Protein AF-A0A379WJ55-F1 (afdb_monomer)

Solvent-accessible surface area (backbone atoms only — not comparable to full-atom values): 4793 Å² total; per-residue (Å²): 120,90,86,47,84,89,51,63,93,69,55,66,43,42,78,46,75,40,31,47,33,97,89,52,54,49,68,59,55,53,71,57,48,50,78,90,52,93,72,50,48,74,49,79,55,94,77,20,41,33,39,35,37,52,69,37,52,82,88,46,40,68,69,60,47,45,72,27,31,84,84,49,86,62,76,52,47,97

pLDDT: mean 72.76, std 9.75, range [52.56, 85.31]

InterPro domains:
  IPR017745 Cellulose biosynthesis pro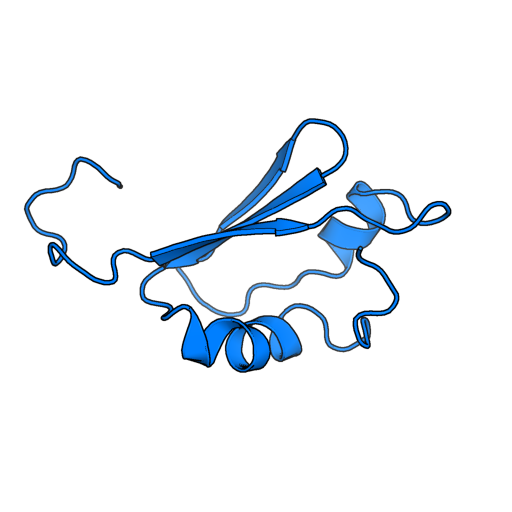tein BcsE [PF10995] (1-74)

Secondary structure (DSSP, 8-state):
-TT-TTS-SS-SEEEEEEPBPTTS-HHHHHHH----STT-EEEEETTEEEEEEET--GGGHHHHHHHH-TT--STTB-

Structure (mmCIF, N/CA/C/O backbone):
data_AF-A0A379WJ55-F1
#
_entry.id   AF-A0A379WJ55-F1
#
loop_
_atom_site.group_PDB
_atom_site.id
_atom_site.type_symbol
_atom_site.label_atom_id
_atom_site.label_alt_id
_atom_site.label_comp_id
_atom_site.label_asym_id
_atom_site.label_entity_id
_atom_site.label_seq_id
_atom_site.pdbx_PDB_ins_code
_atom_site.Cartn_x
_atom_site.Cartn_y
_atom_site.Cartn_z
_atom_site.occupancy
_atom_site.B_iso_or_equiv
_atom_site.auth_seq_id
_atom_site.auth_comp_id
_atom_site.auth_asym_id
_atom_site.auth_atom_id
_atom_site.pdbx_PDB_model_num
ATOM 1 N N . MET A 1 1 ? 0.154 8.460 -16.325 1.00 54.16 1 MET A N 1
ATOM 2 C CA . MET A 1 1 ? 1.244 7.583 -15.828 1.00 54.16 1 MET A CA 1
ATOM 3 C C . MET A 1 1 ? 1.282 6.241 -16.565 1.00 54.16 1 MET A C 1
ATOM 5 O O . MET A 1 1 ? 2.342 5.879 -17.048 1.00 54.16 1 MET A O 1
ATOM 9 N N . MET A 1 2 ? 0.154 5.540 -16.757 1.00 55.81 2 MET A N 1
ATOM 10 C CA . MET A 1 2 ? 0.119 4.276 -17.527 1.00 55.81 2 MET A CA 1
ATOM 11 C C . MET A 1 2 ? 0.384 4.439 -19.037 1.00 55.81 2 MET A C 1
ATOM 13 O O . MET A 1 2 ? 0.993 3.567 -19.651 1.00 55.81 2 MET A O 1
ATOM 17 N N . SER A 1 3 ? 0.007 5.583 -19.605 1.00 58.25 3 SER A N 1
ATOM 18 C CA . SER A 1 3 ? 0.142 5.942 -21.024 1.00 58.25 3 SER A CA 1
ATOM 19 C C . SER A 1 3 ? 1.476 6.601 -21.404 1.00 58.25 3 SER A C 1
ATOM 21 O O . SER A 1 3 ? 1.631 7.044 -22.536 1.00 58.25 3 SER A O 1
ATOM 23 N N . ASN A 1 4 ? 2.446 6.688 -20.484 1.00 52.56 4 ASN A N 1
ATOM 24 C CA . ASN A 1 4 ? 3.751 7.273 -20.794 1.00 52.56 4 A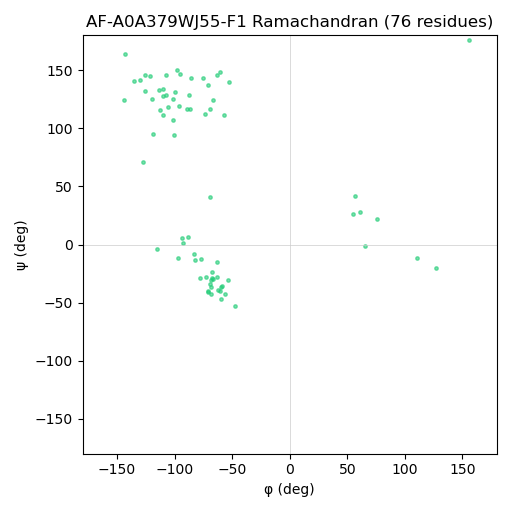SN A CA 1
ATOM 25 C C . ASN A 1 4 ? 4.687 6.200 -21.377 1.00 52.56 4 ASN A C 1
ATOM 27 O O . ASN A 1 4 ? 5.002 5.220 -20.698 1.00 52.56 4 ASN A O 1
ATOM 31 N N . THR A 1 5 ? 5.103 6.383 -22.630 1.00 60.81 5 THR A N 1
ATOM 32 C CA . THR A 1 5 ? 6.013 5.500 -23.381 1.00 60.81 5 THR A CA 1
ATOM 33 C C . THR A 1 5 ? 7.482 5.656 -22.983 1.00 60.81 5 THR A C 1
ATOM 35 O O . THR A 1 5 ? 8.286 4.800 -23.330 1.00 60.81 5 THR A O 1
ATOM 38 N N . LEU A 1 6 ? 7.831 6.705 -22.225 1.00 62.03 6 LEU A N 1
ATOM 39 C CA . LEU A 1 6 ? 9.176 6.905 -21.661 1.00 62.03 6 LEU A CA 1
ATOM 40 C C . LEU A 1 6 ? 9.412 6.120 -20.364 1.00 62.03 6 LEU A C 1
ATOM 42 O O . LEU A 1 6 ? 10.546 6.022 -19.901 1.00 62.03 6 LEU A O 1
ATOM 46 N N . LEU A 1 7 ? 8.351 5.590 -19.750 1.00 59.47 7 LEU A N 1
ATOM 47 C CA . LEU A 1 7 ? 8.477 4.727 -18.581 1.00 59.47 7 LEU A CA 1
ATOM 48 C C . LEU A 1 7 ? 8.700 3.279 -19.031 1.00 59.47 7 LEU A C 1
ATOM 50 O O . LEU A 1 7 ? 8.078 2.857 -20.011 1.00 59.47 7 LEU A O 1
ATOM 54 N N . PRO A 1 8 ? 9.534 2.506 -18.311 1.00 58.62 8 PRO A N 1
ATOM 55 C CA . PRO A 1 8 ? 9.786 1.107 -18.637 1.00 58.62 8 PRO A CA 1
ATOM 56 C C . PRO A 1 8 ? 8.470 0.325 -18.772 1.00 58.62 8 PRO A C 1
ATOM 58 O O . PRO A 1 8 ? 7.511 0.572 -18.036 1.00 58.62 8 PRO A O 1
ATOM 61 N N . ALA A 1 9 ? 8.406 -0.572 -19.763 1.00 57.75 9 ALA A N 1
ATOM 62 C CA . ALA A 1 9 ? 7.202 -1.344 -20.085 1.00 57.75 9 ALA A CA 1
ATOM 63 C C . ALA A 1 9 ? 6.742 -2.203 -18.895 1.00 57.75 9 ALA A C 1
ATOM 65 O O . ALA A 1 9 ? 5.545 -2.267 -18.615 1.00 57.75 9 ALA A O 1
ATOM 66 N N . ASP A 1 10 ? 7.707 -2.741 -18.148 1.00 56.53 10 ASP A N 1
ATOM 67 C CA . ASP A 1 10 ? 7.507 -3.544 -16.948 1.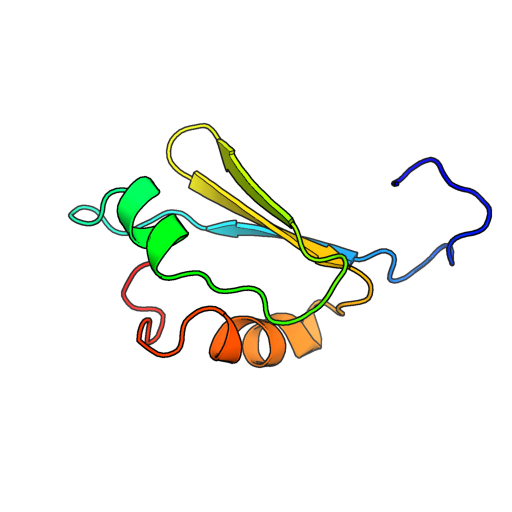00 56.53 10 ASP A CA 1
ATOM 68 C C . ASP A 1 10 ? 7.893 -2.778 -15.678 1.00 56.53 10 ASP A C 1
ATOM 70 O O . ASP A 1 10 ? 8.826 -1.973 -15.661 1.00 56.53 10 ASP A O 1
ATOM 74 N N . GLY A 1 11 ? 7.172 -3.036 -14.583 1.00 61.88 11 GLY A N 1
ATOM 75 C CA . GLY A 1 11 ? 7.496 -2.465 -13.272 1.00 61.88 11 GLY A CA 1
ATOM 76 C C . GLY A 1 11 ? 7.123 -0.990 -13.095 1.00 61.88 11 GLY A C 1
ATOM 77 O O . GLY A 1 11 ? 7.673 -0.334 -12.215 1.00 61.88 11 GLY A O 1
ATOM 78 N N . LYS A 1 12 ? 6.173 -0.456 -13.880 1.00 70.75 12 LYS A N 1
ATOM 79 C CA . LYS A 1 12 ? 5.639 0.914 -13.696 1.00 70.75 12 LYS A CA 1
ATOM 80 C C . LYS A 1 12 ? 5.125 1.155 -12.272 1.00 70.75 12 LYS A C 1
ATOM 82 O O . LYS A 1 12 ? 5.208 2.268 -11.761 1.00 70.75 12 LYS A O 1
ATOM 87 N N . GLY A 1 13 ? 4.632 0.104 -11.629 1.00 77.44 13 GLY A N 1
ATOM 88 C CA . GLY A 1 13 ? 4.216 0.111 -10.238 1.00 77.44 13 GLY A CA 1
ATOM 89 C C . GLY A 1 13 ? 3.194 -0.976 -9.950 1.00 77.44 13 GLY A C 1
ATOM 90 O O . GLY A 1 13 ? 2.739 -1.673 -10.859 1.00 77.44 13 GLY A O 1
ATOM 91 N N . VAL A 1 14 ? 2.821 -1.094 -8.683 1.00 80.94 14 VAL A N 1
ATOM 92 C CA . VAL A 1 14 ? 1.768 -1.999 -8.217 1.00 80.94 14 VAL A CA 1
ATOM 93 C C . VAL A 1 14 ? 0.612 -1.157 -7.701 1.00 80.94 14 VAL A C 1
ATOM 95 O O . VAL A 1 14 ? 0.819 -0.218 -6.936 1.00 80.94 14 VAL A O 1
ATOM 98 N N . LEU A 1 15 ? -0.605 -1.498 -8.120 1.00 82.94 15 LEU A N 1
ATOM 99 C CA . LEU A 1 15 ? -1.830 -0.946 -7.555 1.00 82.94 15 LEU A CA 1
ATOM 100 C C . LEU A 1 15 ? -2.426 -1.970 -6.588 1.00 82.94 15 LEU A C 1
ATOM 102 O O . LEU A 1 15 ? -2.679 -3.107 -6.980 1.00 82.94 15 LEU A O 1
ATOM 106 N N . VAL A 1 16 ? -2.672 -1.561 -5.348 1.00 82.69 16 VAL A N 1
ATOM 107 C CA . VAL A 1 16 ? -3.238 -2.412 -4.299 1.00 82.69 16 VAL A CA 1
ATOM 108 C C . VAL A 1 16 ? -4.471 -1.742 -3.722 1.00 82.69 16 VAL A C 1
ATOM 110 O O . VAL A 1 16 ? -4.443 -0.561 -3.390 1.00 82.69 16 VAL A O 1
ATOM 113 N N . ALA A 1 17 ? -5.555 -2.500 -3.593 1.00 84.19 17 ALA A N 1
ATOM 114 C CA . ALA A 1 17 ? -6.767 -2.059 -2.919 1.00 84.19 17 ALA A CA 1
ATOM 115 C C . ALA A 1 17 ? -6.918 -2.832 -1.609 1.00 84.19 17 ALA A C 1
ATOM 117 O O . ALA A 1 17 ? -7.177 -4.031 -1.621 1.00 84.19 17 ALA A O 1
ATOM 118 N N . LEU A 1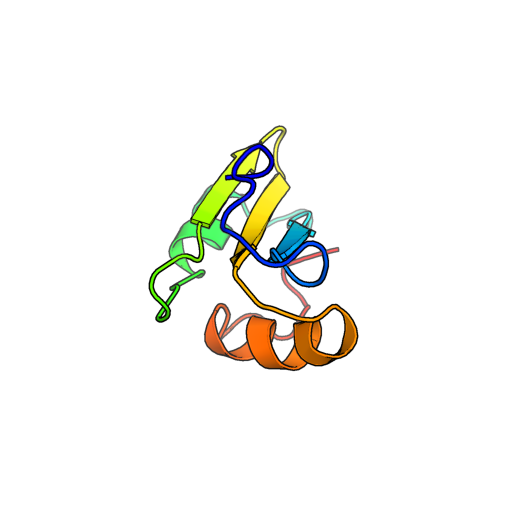 18 ? -6.772 -2.134 -0.489 1.00 80.19 18 LEU A N 1
ATOM 119 C CA . LEU A 1 18 ? -6.873 -2.688 0.855 1.00 80.19 18 LEU A CA 1
ATOM 120 C C . LEU A 1 18 ? -8.251 -2.385 1.419 1.00 80.19 18 LEU A C 1
ATOM 122 O O . LEU A 1 18 ? -8.728 -1.244 1.377 1.00 80.19 18 LEU A O 1
ATOM 126 N N . ARG A 1 19 ? -8.904 -3.405 1.967 1.00 82.62 19 ARG A N 1
ATOM 127 C CA . ARG A 1 19 ? -10.182 -3.227 2.639 1.00 82.62 19 ARG A CA 1
ATOM 128 C C . ARG A 1 19 ? -9.926 -3.088 4.135 1.00 82.62 19 ARG A C 1
ATOM 130 O O . ARG A 1 19 ? -9.418 -4.030 4.721 1.00 82.62 19 ARG A O 1
ATOM 137 N N . PRO A 1 20 ? -10.278 -1.973 4.786 1.00 77.25 20 PRO A N 1
ATOM 138 C CA . PRO A 1 20 ? -10.149 -1.893 6.235 1.00 77.25 20 PRO A CA 1
ATOM 139 C C . PRO A 1 20 ? -11.067 -2.914 6.925 1.00 77.25 20 PRO A C 1
ATOM 141 O O . PRO A 1 20 ? -12.165 -3.208 6.436 1.00 77.25 20 PRO A O 1
ATOM 144 N N . VAL A 1 21 ? -10.620 -3.456 8.060 1.00 80.12 21 VAL A N 1
ATOM 145 C CA .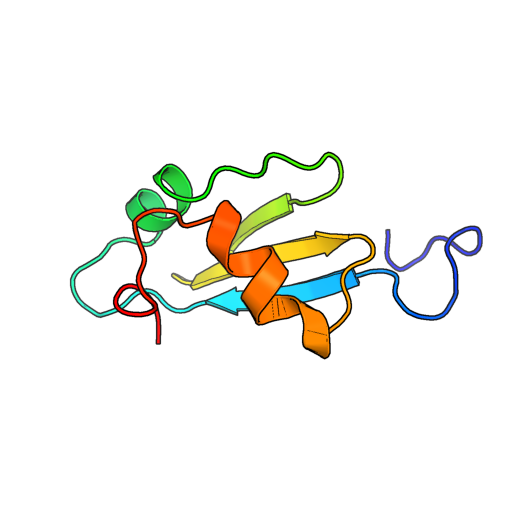 VAL A 1 21 ? -11.429 -4.359 8.891 1.00 80.12 21 VAL A CA 1
ATOM 146 C C . VAL A 1 21 ? -12.705 -3.658 9.378 1.00 80.12 21 VAL A C 1
ATOM 148 O O . VAL A 1 21 ? -12.693 -2.445 9.621 1.00 80.12 21 VAL A O 1
ATOM 151 N N . PRO A 1 22 ? -13.812 -4.400 9.572 1.00 74.00 22 PRO A N 1
ATOM 152 C CA . PRO A 1 22 ? -15.022 -3.855 10.176 1.00 74.00 22 PRO A CA 1
ATOM 153 C C . PRO A 1 22 ? -14.699 -3.281 11.564 1.00 74.00 22 PRO A C 1
ATOM 155 O O . PRO A 1 22 ? -14.356 -4.023 12.478 1.00 74.00 22 PRO A O 1
ATOM 158 N N . GLY A 1 23 ? -14.768 -1.957 11.710 1.00 75.94 23 GLY A N 1
ATOM 159 C CA . GLY A 1 23 ? -14.417 -1.248 12.949 1.00 75.94 23 GLY A CA 1
ATOM 160 C C . GLY A 1 23 ? -13.401 -0.123 12.759 1.00 75.94 23 GLY A C 1
ATOM 161 O O . GLY A 1 23 ? -13.369 0.800 13.568 1.00 75.94 23 GLY A O 1
ATOM 162 N N . ILE A 1 24 ? -12.636 -0.140 11.664 1.00 78.25 24 ILE A N 1
ATOM 163 C CA . ILE A 1 24 ? -11.743 0.959 11.282 1.00 78.25 24 ILE A CA 1
ATOM 164 C C . ILE A 1 24 ? -12.297 1.655 10.049 1.00 78.25 24 ILE A C 1
ATOM 166 O O . ILE A 1 24 ? -12.616 1.034 9.034 1.00 78.25 24 ILE A O 1
ATOM 170 N N . ARG A 1 25 ? -12.422 2.978 10.148 1.00 82.12 25 ARG A N 1
ATOM 171 C CA . ARG A 1 25 ? -12.823 3.805 9.016 1.00 82.12 25 ARG A CA 1
ATOM 172 C C . ARG A 1 25 ? -11.659 3.955 8.041 1.00 82.12 25 ARG A C 1
ATOM 174 O O . ARG A 1 25 ? -10.501 4.067 8.448 1.00 82.12 25 ARG A O 1
ATOM 181 N N . VAL A 1 26 ? -11.962 3.979 6.748 1.00 81.88 26 VAL A N 1
ATOM 182 C CA . VAL A 1 26 ? -10.941 4.081 5.695 1.00 81.88 26 VAL A CA 1
ATOM 183 C C . VAL A 1 26 ? -10.160 5.402 5.776 1.00 81.88 26 VAL A C 1
ATOM 185 O O . VAL A 1 26 ? -8.977 5.449 5.454 1.00 81.88 26 VAL A O 1
ATOM 188 N N . GLU A 1 27 ? -10.778 6.457 6.307 1.00 81.25 27 GLU A N 1
ATOM 189 C CA . GLU A 1 27 ? -10.144 7.751 6.567 1.00 81.25 27 GLU A CA 1
ATOM 190 C C . GLU A 1 27 ? -9.099 7.672 7.694 1.00 81.25 27 GLU A C 1
ATOM 192 O O . GLU A 1 27 ? -8.041 8.302 7.621 1.00 81.25 27 GLU A O 1
ATOM 197 N N . GLN A 1 28 ? -9.350 6.859 8.727 1.00 77.69 28 GLN A N 1
ATOM 198 C CA . GLN A 1 28 ? -8.371 6.622 9.795 1.00 77.69 28 GLN A CA 1
ATOM 199 C C . GLN A 1 28 ? -7.173 5.836 9.263 1.00 77.69 28 GLN A C 1
ATOM 201 O O . GLN A 1 28 ? -6.030 6.196 9.529 1.00 77.69 28 GLN A O 1
ATOM 206 N N . ALA A 1 29 ? -7.438 4.813 8.449 1.00 75.06 29 ALA A N 1
ATOM 207 C CA . ALA A 1 29 ? -6.412 4.072 7.725 1.00 75.06 29 ALA A CA 1
ATOM 208 C C . ALA A 1 29 ? -5.541 4.985 6.841 1.00 75.06 29 ALA A C 1
ATOM 210 O O . ALA A 1 29 ? -4.318 4.852 6.850 1.00 75.06 29 ALA A O 1
ATOM 211 N N . LEU A 1 30 ? -6.146 5.946 6.134 1.00 78.62 30 LEU A N 1
ATOM 212 C CA . LEU A 1 30 ? -5.416 6.927 5.323 1.00 78.62 30 LEU A CA 1
ATOM 213 C C . LEU A 1 30 ? -4.498 7.810 6.177 1.00 78.62 30 LEU A C 1
ATOM 215 O O . LEU A 1 30 ? -3.375 8.088 5.780 1.00 78.62 30 LEU A O 1
ATOM 219 N N . THR A 1 31 ? -4.955 8.215 7.363 1.00 77.94 31 THR A N 1
ATOM 220 C CA . THR A 1 31 ? -4.171 9.061 8.281 1.00 77.94 31 THR A CA 1
ATOM 221 C C . THR A 1 31 ? -2.939 8.330 8.835 1.00 77.94 31 THR A C 1
ATOM 223 O O . THR A 1 31 ? -1.921 8.956 9.139 1.00 77.94 31 THR A O 1
ATOM 226 N N . LEU A 1 32 ? -3.026 7.003 8.967 1.00 73.38 32 LEU A N 1
ATOM 227 C CA . LEU A 1 32 ? -1.921 6.143 9.401 1.00 73.38 32 LEU A CA 1
ATOM 228 C C . LEU A 1 32 ? -0.912 5.874 8.280 1.00 73.38 32 LEU A C 1
ATOM 230 O O . LEU A 1 32 ? 0.267 5.678 8.567 1.00 73.38 32 LEU A O 1
ATOM 234 N N . CYS A 1 33 ? -1.365 5.885 7.027 1.00 74.06 33 CYS A N 1
ATOM 235 C CA . CYS A 1 33 ? -0.515 5.672 5.869 1.00 74.06 33 CYS A CA 1
ATOM 236 C C . CYS A 1 33 ? 0.360 6.906 5.622 1.00 74.06 33 CYS A C 1
ATOM 238 O O . CYS A 1 33 ? -0.138 7.970 5.257 1.00 74.06 33 CYS A O 1
ATOM 240 N N . ARG A 1 34 ? 1.679 6.789 5.809 1.00 71.00 34 ARG A N 1
ATOM 241 C CA . ARG A 1 34 ? 2.623 7.889 5.540 1.00 71.00 34 ARG A CA 1
ATOM 242 C C . ARG A 1 34 ? 3.627 7.502 4.463 1.00 71.00 34 ARG A C 1
ATOM 244 O O . ARG A 1 34 ? 4.648 6.893 4.781 1.00 71.00 34 ARG A O 1
ATOM 251 N N . PRO A 1 35 ? 3.377 7.855 3.191 1.00 68.62 35 PRO A N 1
ATOM 252 C CA . PRO A 1 35 ? 4.344 7.608 2.147 1.00 68.62 35 PRO A CA 1
ATOM 253 C C . PRO A 1 35 ? 5.572 8.485 2.306 1.00 68.62 35 PRO A C 1
ATOM 255 O O . PRO A 1 35 ? 5.500 9.705 2.231 1.00 68.62 35 PRO A O 1
ATOM 258 N N . ASN A 1 36 ? 6.709 7.828 2.529 1.00 69.75 36 ASN A N 1
ATOM 259 C CA . ASN A 1 36 ? 8.015 8.472 2.637 1.00 69.75 36 ASN A CA 1
ATOM 260 C C . ASN A 1 36 ? 8.753 8.523 1.283 1.00 69.75 36 ASN A C 1
ATOM 262 O O . ASN A 1 36 ? 9.885 8.988 1.198 1.00 69.75 36 ASN A O 1
ATOM 266 N N . ARG A 1 37 ? 8.130 8.012 0.211 1.00 70.38 37 ARG A N 1
ATOM 267 C CA . ARG A 1 37 ? 8.725 7.905 -1.123 1.00 70.38 37 ARG A CA 1
ATOM 268 C C . ARG A 1 37 ? 7.915 8.697 -2.144 1.00 70.38 37 ARG A C 1
ATOM 270 O O . ARG A 1 37 ? 6.711 8.510 -2.307 1.00 70.38 37 ARG A O 1
ATOM 277 N N . THR A 1 38 ? 8.602 9.592 -2.845 1.00 71.69 38 THR A N 1
ATOM 278 C CA . THR A 1 38 ? 8.021 10.430 -3.895 1.00 71.69 38 THR A CA 1
ATOM 279 C C . THR A 1 38 ? 7.589 9.573 -5.085 1.00 71.69 38 THR A C 1
ATOM 281 O O . THR A 1 38 ? 8.403 8.848 -5.653 1.00 71.69 38 THR A O 1
ATOM 284 N N . GLY A 1 39 ? 6.317 9.677 -5.477 1.00 76.19 39 GLY A N 1
ATOM 285 C CA . GLY A 1 39 ? 5.726 8.904 -6.577 1.00 76.19 39 GLY A CA 1
ATOM 286 C C . GLY A 1 39 ? 4.717 7.849 -6.126 1.00 76.19 39 GLY A C 1
ATOM 287 O O . GLY A 1 39 ? 3.977 7.336 -6.966 1.00 76.19 39 GLY A O 1
ATOM 288 N N . ASP A 1 40 ? 4.636 7.569 -4.827 1.00 80.31 40 ASP A N 1
ATOM 289 C CA . ASP A 1 40 ? 3.580 6.728 -4.277 1.00 80.31 40 ASP A CA 1
ATOM 290 C C . ASP A 1 40 ? 2.367 7.590 -3.946 1.00 80.31 40 ASP A C 1
ATOM 292 O O . ASP A 1 40 ? 2.473 8.624 -3.283 1.00 80.31 40 ASP A O 1
ATOM 296 N N . ILE A 1 41 ? 1.209 7.175 -4.445 1.00 82.94 41 ILE A N 1
ATOM 297 C CA . ILE A 1 41 ? -0.049 7.889 -4.248 1.00 82.94 41 ILE A CA 1
ATOM 298 C C . ILE A 1 41 ? -1.046 6.966 -3.571 1.00 82.94 41 ILE A C 1
ATOM 300 O O . ILE A 1 41 ? -1.089 5.763 -3.825 1.00 82.94 41 ILE A O 1
ATOM 304 N N . MET A 1 42 ? -1.871 7.548 -2.716 1.00 83.06 42 MET A N 1
ATOM 305 C CA . MET A 1 42 ? -2.940 6.842 -2.032 1.00 83.06 42 MET A CA 1
ATOM 306 C C . MET A 1 42 ? -4.237 7.616 -2.183 1.00 83.06 42 MET A C 1
ATOM 308 O O . MET A 1 42 ? -4.253 8.845 -2.151 1.00 83.06 42 MET A O 1
ATOM 312 N N . THR A 1 43 ? -5.325 6.886 -2.367 1.00 85.19 43 THR A N 1
ATOM 313 C CA . THR A 1 43 ? -6.668 7.440 -2.477 1.00 85.19 43 THR A CA 1
ATOM 314 C C . THR A 1 43 ? -7.670 6.514 -1.806 1.00 85.19 43 THR A C 1
ATOM 316 O O . THR A 1 43 ? -7.386 5.350 -1.528 1.00 85.19 43 THR A O 1
ATOM 319 N N . ILE A 1 44 ? -8.856 7.036 -1.532 1.00 85.31 44 ILE A N 1
ATOM 320 C CA . ILE A 1 44 ? -9.970 6.271 -0.990 1.00 85.31 44 ILE A CA 1
ATOM 321 C C . ILE A 1 44 ? -10.997 6.107 -2.106 1.00 85.31 44 ILE A C 1
ATOM 323 O O . ILE A 1 44 ? -11.410 7.084 -2.728 1.00 85.31 44 ILE A O 1
ATOM 327 N N . GLY A 1 45 ? -11.435 4.873 -2.346 1.00 83.38 45 GLY A N 1
ATOM 328 C CA . GLY A 1 45 ? -12.468 4.569 -3.332 1.00 83.38 45 GLY A CA 1
ATOM 329 C C . GLY A 1 45 ? -13.365 3.440 -2.848 1.00 83.38 45 GLY A C 1
ATOM 330 O O . GLY A 1 45 ? -12.878 2.365 -2.509 1.00 83.38 45 GLY A O 1
ATOM 331 N N . GLY A 1 46 ? -14.679 3.675 -2.787 1.00 81.31 46 GLY A N 1
ATOM 332 C CA . GLY A 1 46 ? -15.653 2.633 -2.436 1.00 81.31 46 GLY A CA 1
ATOM 333 C C . GLY A 1 46 ? -15.396 1.973 -1.075 1.00 81.31 46 GLY A C 1
ATOM 334 O O . GLY A 1 46 ? -15.479 0.751 -0.961 1.00 81.31 46 GLY A O 1
ATOM 335 N N . ASN A 1 47 ? -15.037 2.771 -0.062 1.00 82.94 47 ASN A N 1
ATOM 336 C CA . ASN A 1 47 ? -14.681 2.297 1.282 1.00 82.94 47 ASN A CA 1
ATOM 337 C C . ASN A 1 47 ? -13.457 1.352 1.309 1.00 82.94 47 ASN A C 1
ATOM 339 O O . ASN A 1 47 ? -13.337 0.485 2.177 1.00 82.94 47 ASN A O 1
ATOM 343 N N . ARG A 1 48 ? -12.550 1.508 0.339 1.00 84.19 48 ARG A N 1
ATOM 344 C CA . ARG A 1 48 ? -11.261 0.814 0.259 1.00 84.19 48 ARG A CA 1
ATOM 345 C C . ARG A 1 48 ? -10.141 1.831 0.117 1.00 84.19 48 ARG A C 1
ATOM 347 O O . ARG A 1 48 ? -10.317 2.880 -0.504 1.00 84.19 48 ARG A O 1
ATOM 354 N N . LEU A 1 49 ? -9.001 1.503 0.703 1.00 84.69 49 LEU A N 1
ATOM 355 C CA . LEU A 1 49 ? -7.780 2.279 0.593 1.00 84.69 49 LEU A CA 1
ATOM 356 C C . LEU A 1 49 ? -7.017 1.778 -0.634 1.00 84.69 49 LEU A C 1
ATOM 358 O O . LEU A 1 49 ? -6.635 0.615 -0.694 1.00 84.69 49 LEU A O 1
ATOM 362 N N . VAL A 1 50 ? -6.826 2.629 -1.630 1.00 85.25 50 VAL A N 1
ATOM 363 C CA . VAL A 1 50 ? -6.128 2.283 -2.866 1.00 85.25 50 VAL A CA 1
ATOM 364 C C . VAL A 1 50 ? -4.752 2.930 -2.838 1.00 85.25 50 VAL A C 1
ATOM 366 O O . VAL A 1 50 ? -4.653 4.153 -2.789 1.00 85.25 50 VAL A O 1
ATOM 369 N N . LEU A 1 51 ? -3.698 2.118 -2.874 1.00 84.94 51 LEU A N 1
ATOM 370 C CA . LEU A 1 51 ? -2.309 2.560 -2.962 1.00 84.94 51 LEU A CA 1
ATOM 371 C C . LEU A 1 51 ? -1.741 2.212 -4.329 1.00 84.94 51 LEU A C 1
ATOM 373 O O . LEU A 1 51 ? -1.870 1.083 -4.797 1.00 84.94 51 LEU A O 1
ATOM 377 N N . PHE A 1 52 ? -1.061 3.172 -4.937 1.00 84.94 52 PHE A N 1
ATOM 378 C CA . PHE A 1 52 ? -0.224 2.947 -6.100 1.00 84.94 52 PHE A CA 1
ATOM 379 C C . PHE A 1 52 ? 1.231 3.169 -5.703 1.00 84.94 52 PHE A C 1
ATOM 381 O O . PHE A 1 52 ? 1.615 4.282 -5.341 1.00 84.94 52 PHE A O 1
ATOM 388 N N . LEU A 1 53 ? 2.016 2.099 -5.774 1.00 82.56 53 LEU A N 1
ATOM 389 C CA . LEU A 1 53 ? 3.437 2.097 -5.466 1.00 82.56 53 LEU A CA 1
ATOM 390 C C . LEU A 1 53 ? 4.226 2.132 -6.770 1.00 82.56 53 LEU A C 1
ATOM 392 O O . LEU A 1 53 ? 4.283 1.136 -7.497 1.00 82.56 53 LEU A O 1
ATOM 396 N N . SER A 1 54 ? 4.833 3.274 -7.073 1.00 79.44 54 SER A N 1
ATOM 397 C CA . SER A 1 54 ? 5.617 3.453 -8.295 1.00 79.44 54 SER A CA 1
ATOM 398 C C . SER A 1 54 ? 6.916 2.652 -8.210 1.00 79.44 54 SER A C 1
ATOM 400 O O . SER A 1 54 ? 7.593 2.652 -7.182 1.00 79.44 54 SER A O 1
ATOM 402 N N . PHE A 1 55 ? 7.307 1.971 -9.289 1.00 77.56 55 PHE A N 1
ATOM 403 C CA . PHE A 1 55 ? 8.545 1.169 -9.329 1.00 77.56 55 PHE A CA 1
ATOM 404 C C . PHE A 1 55 ? 8.668 0.109 -8.217 1.00 77.56 55 PHE A C 1
ATOM 406 O O . PHE A 1 55 ? 9.776 -0.236 -7.808 1.00 77.56 55 PHE A O 1
ATOM 413 N N . CYS A 1 56 ? 7.546 -0.381 -7.688 1.00 75.75 56 CYS A N 1
ATOM 414 C CA . CYS A 1 56 ? 7.519 -1.492 -6.743 1.00 75.75 56 CYS A CA 1
ATOM 415 C C . CYS A 1 56 ? 7.259 -2.804 -7.496 1.00 75.75 56 CYS A C 1
ATOM 417 O O . CYS A 1 56 ? 6.553 -2.815 -8.506 1.00 75.75 56 CYS A O 1
ATOM 419 N N . ARG A 1 57 ? 7.840 -3.908 -7.024 1.00 75.94 57 ARG A N 1
ATOM 420 C CA . ARG A 1 57 ? 7.534 -5.259 -7.514 1.00 75.94 57 ARG A CA 1
ATOM 421 C C . ARG A 1 57 ? 6.534 -5.911 -6.571 1.00 75.94 57 ARG A C 1
ATOM 423 O O . ARG A 1 57 ? 6.574 -5.666 -5.373 1.00 75.94 57 ARG A O 1
ATOM 430 N N . VAL A 1 58 ? 5.689 -6.797 -7.097 1.00 74.94 58 VAL A N 1
ATOM 431 C CA . VAL A 1 58 ? 4.692 -7.526 -6.289 1.00 74.94 58 VAL A CA 1
ATOM 432 C C . VAL A 1 58 ? 5.357 -8.350 -5.178 1.00 74.94 58 VAL A C 1
ATOM 434 O O . VAL A 1 58 ? 4.839 -8.402 -4.073 1.00 74.94 58 VAL A O 1
ATOM 437 N N . ASN A 1 59 ? 6.540 -8.916 -5.433 1.00 77.56 59 ASN A N 1
ATOM 438 C CA . ASN A 1 59 ? 7.289 -9.688 -4.432 1.00 77.56 59 ASN A CA 1
ATOM 439 C C . ASN A 1 59 ? 7.812 -8.832 -3.271 1.00 77.56 59 ASN A C 1
ATOM 441 O O . ASN A 1 59 ? 7.966 -9.328 -2.162 1.00 77.56 59 ASN A O 1
ATOM 445 N N . ASP A 1 60 ? 8.085 -7.554 -3.529 1.00 77.25 60 ASP A N 1
ATOM 446 C CA . ASP A 1 60 ? 8.573 -6.612 -2.522 1.00 77.25 60 ASP A CA 1
ATOM 447 C C . ASP A 1 60 ? 7.422 -5.833 -1.879 1.00 77.25 60 ASP A C 1
ATOM 449 O O . ASP A 1 60 ? 7.666 -4.925 -1.085 1.00 77.25 60 ASP A O 1
ATOM 453 N N . LEU A 1 61 ? 6.171 -6.175 -2.212 1.00 74.19 61 LEU A N 1
ATOM 454 C CA . LEU A 1 61 ? 4.998 -5.457 -1.744 1.00 74.19 61 LEU A CA 1
ATO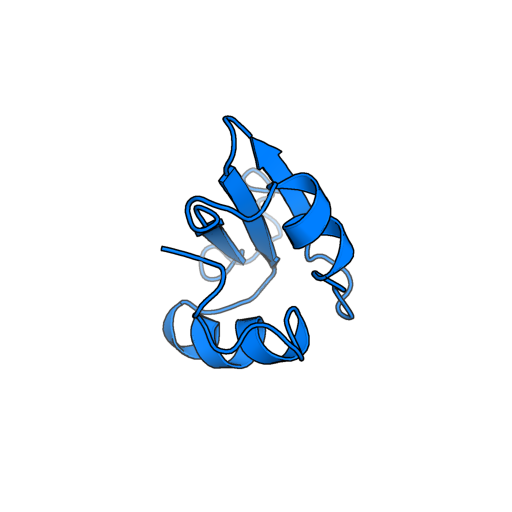M 455 C C . LEU A 1 61 ? 4.917 -5.474 -0.220 1.00 74.19 61 LEU A C 1
ATOM 457 O O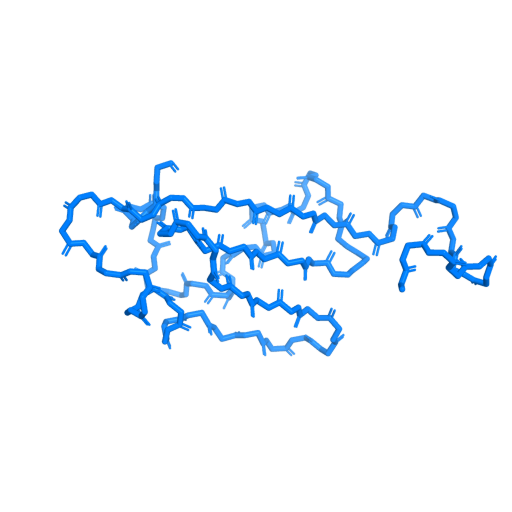 . LEU A 1 61 ? 4.755 -4.412 0.364 1.00 74.19 61 LEU A O 1
ATOM 461 N N . ASP A 1 62 ? 5.100 -6.625 0.429 1.00 73.12 62 ASP A N 1
ATOM 462 C CA . ASP A 1 62 ? 5.059 -6.730 1.895 1.00 73.12 62 ASP A CA 1
ATOM 463 C C . ASP A 1 62 ? 6.139 -5.872 2.569 1.00 73.12 62 ASP A C 1
ATOM 465 O O . ASP A 1 62 ? 5.901 -5.205 3.580 1.00 73.12 62 ASP A O 1
ATOM 469 N N . THR A 1 63 ? 7.336 -5.848 1.981 1.00 73.88 63 THR A N 1
ATOM 470 C CA . THR A 1 63 ? 8.470 -5.059 2.475 1.00 73.88 63 THR A CA 1
ATOM 471 C C . THR A 1 63 ? 8.247 -3.567 2.261 1.00 73.88 63 THR A C 1
ATOM 473 O O . THR A 1 63 ? 8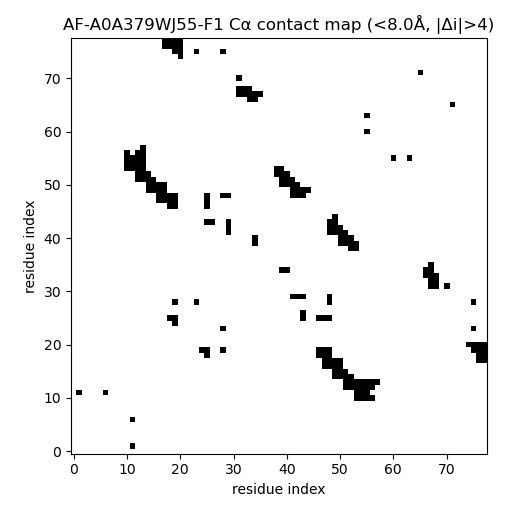.554 -2.774 3.148 1.00 73.88 63 THR A O 1
ATOM 476 N N . ALA A 1 64 ? 7.684 -3.181 1.114 1.00 71.44 64 ALA A N 1
ATOM 477 C CA . ALA A 1 64 ? 7.311 -1.806 0.823 1.00 71.44 64 ALA A CA 1
ATOM 478 C C . ALA A 1 64 ? 6.123 -1.361 1.685 1.00 71.44 64 ALA A C 1
ATOM 480 O O . ALA A 1 64 ? 6.087 -0.215 2.104 1.00 71.44 64 ALA A O 1
ATOM 481 N N . PHE A 1 65 ? 5.190 -2.257 2.014 1.00 72.19 65 PHE A N 1
ATOM 482 C CA . PHE A 1 65 ? 3.977 -1.950 2.769 1.00 72.19 65 PHE A CA 1
ATOM 483 C C . PHE A 1 65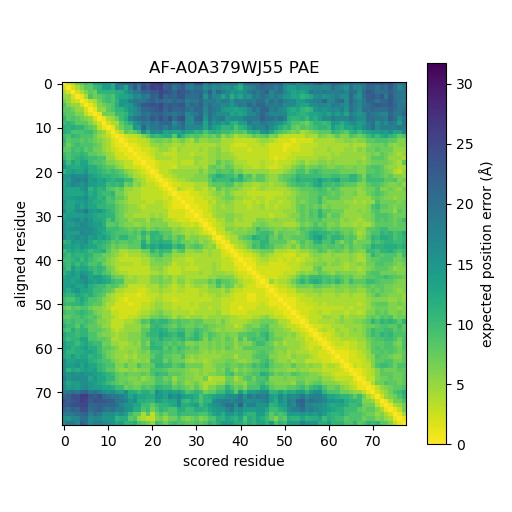 ? 4.245 -1.629 4.245 1.00 72.19 65 PHE A C 1
ATOM 485 O O . PHE A 1 65 ? 3.677 -0.681 4.788 1.00 72.19 65 PHE A O 1
ATOM 492 N N . LYS A 1 66 ? 5.160 -2.373 4.880 1.00 69.94 66 LYS A N 1
ATOM 493 C CA . LYS A 1 66 ? 5.566 -2.194 6.288 1.00 69.94 66 LYS A CA 1
ATOM 494 C C . LYS A 1 66 ? 5.873 -0.743 6.694 1.00 69.94 66 LYS A C 1
ATOM 496 O O . LYS A 1 66 ? 5.295 -0.285 7.677 1.00 69.94 66 LYS A O 1
ATOM 501 N N . PRO A 1 67 ? 6.745 0.007 5.990 1.00 70.00 67 PRO A N 1
ATOM 502 C CA . PRO A 1 67 ? 7.053 1.385 6.365 1.00 70.00 67 PRO A CA 1
ATOM 503 C C . PRO A 1 67 ? 5.879 2.357 6.183 1.00 70.00 67 PRO A C 1
ATOM 505 O O . PRO A 1 67 ? 5.852 3.374 6.872 1.00 70.00 67 PRO A O 1
ATOM 508 N N . TYR A 1 68 ? 4.899 2.067 5.314 1.00 70.38 68 TYR A N 1
ATOM 509 C CA . TYR A 1 68 ? 3.697 2.905 5.195 1.00 70.38 68 TYR A CA 1
ATOM 510 C C . TYR A 1 68 ? 2.759 2.740 6.393 1.00 70.38 68 TYR A C 1
ATOM 512 O O . TYR A 1 68 ? 2.060 3.691 6.735 1.00 70.38 68 TYR A O 1
ATOM 520 N N . PHE A 1 69 ? 2.770 1.575 7.050 1.00 69.94 69 PHE A N 1
ATOM 521 C CA . PHE A 1 69 ? 1.909 1.267 8.190 1.00 69.94 69 PHE A CA 1
ATOM 522 C C . PHE A 1 69 ? 2.702 0.753 9.399 1.00 69.94 69 PHE A C 1
ATOM 524 O O . PHE A 1 69 ? 2.564 -0.407 9.785 1.00 69.94 69 PHE A O 1
ATOM 531 N N . PRO A 1 70 ? 3.473 1.621 10.072 1.00 60.47 70 PRO A N 1
ATOM 532 C CA . PRO A 1 70 ? 4.316 1.222 11.202 1.00 60.47 70 PRO A CA 1
ATOM 533 C C . PRO A 1 70 ? 3.532 0.674 12.407 1.00 60.47 70 PRO A C 1
ATOM 535 O O . PRO A 1 70 ? 4.124 0.059 13.286 1.00 60.47 70 PRO A O 1
ATOM 538 N N . PHE A 1 71 ? 2.212 0.889 12.450 1.00 58.34 71 PHE A N 1
ATOM 539 C CA . PHE A 1 71 ? 1.319 0.397 13.504 1.00 58.34 71 PHE A CA 1
ATOM 540 C C . PHE A 1 71 ? 0.282 -0.620 13.015 1.00 58.34 71 PHE A C 1
ATOM 542 O O . PHE A 1 71 ? -0.482 -1.137 13.829 1.00 58.34 71 PHE A O 1
ATOM 549 N N . ALA A 1 72 ? 0.215 -0.907 11.708 1.00 54.66 72 ALA A N 1
ATOM 550 C CA . ALA A 1 72 ? -0.721 -1.897 11.197 1.00 54.66 72 ALA A CA 1
ATOM 551 C C . ALA A 1 72 ? 0.005 -3.218 10.942 1.00 54.66 72 ALA A C 1
ATOM 553 O O . ALA A 1 72 ? 0.532 -3.445 9.860 1.00 54.66 72 ALA A O 1
ATOM 554 N N . ASP A 1 73 ? -0.030 -4.120 11.922 1.00 52.91 73 ASP A N 1
ATOM 555 C CA . ASP A 1 73 ? 0.489 -5.496 11.817 1.00 52.91 73 ASP A CA 1
ATOM 556 C C . ASP A 1 73 ? -0.349 -6.388 10.870 1.00 52.91 73 ASP A C 1
ATOM 558 O O . ASP A 1 73 ? -0.703 -7.517 11.199 1.00 52.91 73 ASP A O 1
ATOM 562 N N . GLY A 1 74 ? -0.800 -5.870 9.726 1.00 54.22 74 GLY A N 1
ATOM 563 C CA . GLY A 1 74 ? -1.743 -6.565 8.841 1.00 54.22 74 GLY A CA 1
ATOM 564 C C . GLY A 1 74 ? -3.137 -6.784 9.453 1.00 54.22 74 GLY A C 1
ATOM 565 O O . GLY A 1 74 ? -4.025 -7.283 8.781 1.00 54.22 74 GLY A O 1
ATOM 566 N N . ARG A 1 75 ? -3.378 -6.370 10.707 1.00 56.88 75 ARG A N 1
ATOM 567 C CA . ARG A 1 75 ? -4.660 -6.556 11.422 1.00 56.88 75 ARG A CA 1
ATOM 568 C C . ARG A 1 75 ? -5.725 -5.509 11.107 1.00 56.88 75 ARG A C 1
ATOM 570 O O . ARG A 1 75 ? -6.853 -5.633 11.566 1.00 56.88 75 ARG A O 1
ATOM 577 N N . TYR A 1 76 ? -5.363 -4.459 10.378 1.00 63.59 76 TYR A N 1
ATOM 578 C CA . TYR A 1 76 ? -6.262 -3.346 10.064 1.00 63.59 76 TYR A CA 1
ATOM 579 C C . TYR A 1 76 ? -6.914 -3.498 8.691 1.00 63.59 76 TYR A C 1
ATOM 581 O O . TYR A 1 76 ? -7.857 -2.765 8.397 1.00 63.59 76 TYR A O 1
ATOM 589 N N . PHE A 1 77 ? -6.440 -4.434 7.864 1.00 64.94 77 PHE A N 1
ATOM 590 C CA . PHE A 1 77 ? -6.907 -4.623 6.496 1.00 64.94 77 PHE A CA 1
ATOM 591 C C . PHE A 1 77 ? -7.123 -6.112 6.190 1.00 64.94 77 PHE A C 1
ATOM 593 O O . PHE A 1 77 ? -6.353 -6.948 6.654 1.00 64.94 77 PHE A O 1
ATOM 600 N N . LEU A 1 78 ? -8.191 -6.416 5.449 1.00 60.03 78 LEU A N 1
ATOM 601 C CA . LEU A 1 78 ? -8.600 -7.738 4.959 1.00 60.03 78 LEU A CA 1
ATOM 602 C C . LEU A 1 78 ? -8.381 -7.852 3.451 1.00 60.03 78 LEU A C 1
ATOM 604 O O . LEU A 1 78 ? -8.519 -6.813 2.755 1.00 60.03 78 LEU A O 1
#

Radius of gyration: 13.03 Å; Cα contacts (8 Å, |Δi|>4): 106; chains: 1; bounding box: 25×20×37 Å

Sequence (78 aa):
MMSNTLLPADGKGVLVALRPVPGIRVEQALTLCRPNRTGDIMTIGGNRLVLFLSFCRVNDLDTAFKPYFPFADGRYFL

Mean predicted aligned error: 8.44 Å

Organism: Salmonella enterica I (NCBI:txid59201)

Foldseek 3Di:
DQPDPPDDPPQQWDKDKWAFDVPDFVVNVVVQFDDPDPPWDWDDDPRIIIITGGSDDPVCCVVNVCVRHVPCPVNGTD

Nearest PDB structures (foldseek):
  6tj0-assembly1_A  TM=9.699E-01  e=1.123E-09  Escherichia coli K-12
  6ybu-assembly2_L  TM=9.624E-01  e=1.527E-09  Escherichia coli K-12
  9fp2-assembly1_D  TM=9.607E-01  e=6.285E-09  Escherichia coli
  9fp2-assembly1_E  TM=9.453E-01  e=7.559E-09  Escherichia coli
  9fp0-assembly1_D  TM=9.583E-01  e=1.315E-08  Escherichia coli